Protein AF-A0A2H6G3F7-F1 (afdb_monomer)

Secondary structure (DSSP, 8-state):
-------PPP-------S------SSPPPHHHHHHHHHHHHHHHHHHHHHHHHTS-GGG-HHHHHHHH-HHHHHHHHHHHHHHHHHHHHHT-HHHHHHHHHHHHHHHHHHHHHTT--HHHHHHHHHHHHTS-TTHHHHT---

Solvent-accessible surface area (backbone atoms only — not comparable to full-atom values): 8584 Å² total; per-residue (Å²): 140,83,83,88,81,91,79,83,83,75,91,73,88,76,85,79,80,86,77,91,77,75,91,62,100,61,90,72,52,74,67,56,50,51,53,53,56,56,61,45,48,53,52,52,49,42,54,52,54,60,63,31,70,82,42,57,41,89,75,39,74,67,16,37,40,59,70,63,30,69,68,58,41,52,50,50,34,57,49,28,50,51,49,24,52,50,24,55,74,72,64,39,69,66,50,30,55,49,28,47,50,51,28,50,51,41,46,50,52,50,31,46,77,73,77,42,51,59,62,62,55,50,51,54,50,54,60,47,72,79,42,56,81,64,57,59,63,71,68,56,87,129

Radius of gyration: 23.81 Å; Cα contacts (8 Å, |Δi|>4): 79; chains: 1; bounding box: 37×82×58 Å

Sequence (142 aa):
MVLGKRLKVKDERRKTKEGFDFDFPFPLSPAVKKVFILKDILQQLTEVLEQRKLASADSSYVAGLYDKGLDAILKKIGEEATETVMAAKDGDRQKIVYETADLWFHTLIMLSHQGLTADDVLQELARRFGLSGLEEKANRPT

Foldseek 3Di:
DDDDDDDDDDDDPDDDPDDPDDDDPDDDDPVVVVVVVVVVVQVVLLVVLLVLCPPDLVPDPLVVQVVVNDVSLVVQLVVLVVQLVVCVVVVPPVSNVVSVVSNVSSVQSNQVSVVHGPVVVVVVVVVVVPAPPVNVVVPDDD

Structure (mmCIF, N/CA/C/O backbone):
data_AF-A0A2H6G3F7-F1
#
_entry.id   AF-A0A2H6G3F7-F1
#
loop_
_atom_site.group_PDB
_atom_site.id
_atom_site.type_symbol
_atom_site.label_atom_id
_atom_site.label_alt_id
_atom_site.label_comp_id
_atom_site.label_asym_id
_atom_site.label_entity_id
_atom_site.label_seq_id
_atom_site.pdbx_PDB_ins_code
_atom_site.Cartn_x
_atom_site.Cartn_y
_atom_site.Cartn_z
_atom_site.occupancy
_atom_site.B_iso_or_equiv
_atom_site.auth_seq_id
_atom_site.auth_comp_id
_atom_site.au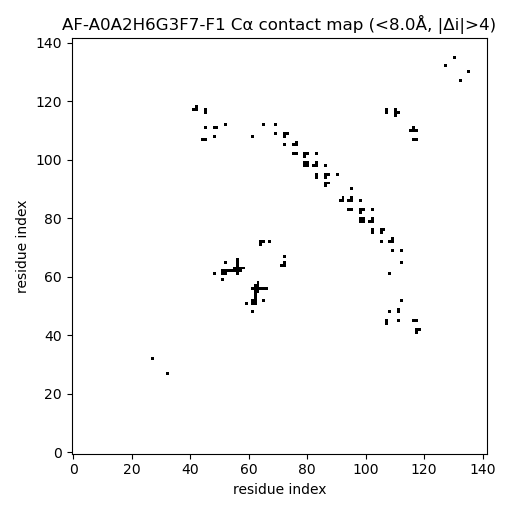th_asym_id
_atom_site.auth_atom_id
_atom_site.pdbx_PDB_model_num
ATOM 1 N N . MET A 1 1 ? -1.905 -72.334 29.192 1.00 39.09 1 MET A N 1
ATOM 2 C CA . MET A 1 1 ? -1.073 -71.146 29.509 1.00 39.09 1 MET A CA 1
ATOM 3 C C . MET A 1 1 ? -0.638 -70.567 28.171 1.00 39.09 1 MET A C 1
ATOM 5 O O . MET A 1 1 ? -0.071 -71.331 27.416 1.00 39.09 1 MET A O 1
ATOM 9 N N . VAL A 1 2 ? -0.932 -69.350 27.713 1.00 38.47 2 VAL A N 1
ATOM 10 C CA . VAL A 1 2 ? -1.275 -68.033 28.289 1.00 38.47 2 VAL A CA 1
ATOM 11 C C . VAL A 1 2 ? -2.145 -67.334 27.214 1.00 38.47 2 VAL A C 1
ATOM 13 O O . VAL A 1 2 ? -1.809 -67.386 26.040 1.00 38.47 2 VAL A O 1
ATOM 16 N N . LEU A 1 3 ? -3.395 -66.977 27.522 1.00 39.25 3 LEU A N 1
ATOM 17 C CA . LEU A 1 3 ? -3.881 -65.612 27.806 1.00 39.25 3 LEU A CA 1
ATOM 18 C C . LEU A 1 3 ? -3.924 -64.665 26.585 1.00 39.25 3 LEU A C 1
ATOM 20 O O . LEU A 1 3 ? -2.897 -64.237 26.071 1.00 39.25 3 LEU A O 1
ATOM 24 N N . GLY A 1 4 ? -5.140 -64.299 26.166 1.00 44.66 4 GLY A N 1
ATOM 25 C CA . GLY A 1 4 ? -5.376 -63.291 25.133 1.00 44.66 4 GLY A CA 1
ATOM 26 C C . GLY A 1 4 ? -5.123 -61.855 25.595 1.00 44.66 4 GLY A C 1
ATOM 27 O O . GLY A 1 4 ? -4.941 -61.598 26.784 1.00 44.66 4 GLY A O 1
ATOM 28 N N . LYS A 1 5 ? -5.191 -60.913 24.644 1.00 46.03 5 LYS A N 1
ATOM 29 C CA . LYS A 1 5 ? -5.671 -59.536 24.853 1.00 46.03 5 LYS A CA 1
ATOM 30 C C . LYS A 1 5 ? -5.906 -58.824 23.516 1.00 46.03 5 LYS A C 1
ATOM 32 O O . LYS A 1 5 ? -5.015 -58.659 22.695 1.00 46.03 5 LYS A O 1
ATOM 37 N N . ARG A 1 6 ? -7.156 -58.395 23.358 1.00 51.38 6 ARG A N 1
ATOM 38 C CA . ARG A 1 6 ? -7.707 -57.471 22.363 1.00 51.38 6 ARG A CA 1
ATOM 39 C C 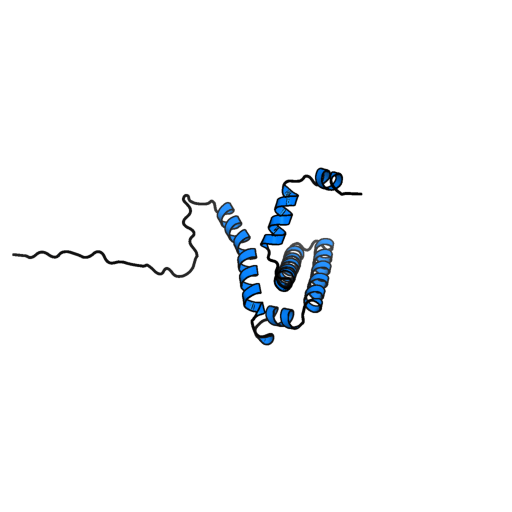. ARG A 1 6 ? -6.988 -56.122 22.511 1.00 51.38 6 ARG A C 1
ATOM 41 O O . ARG A 1 6 ? -7.101 -55.506 23.570 1.00 51.38 6 ARG A O 1
ATOM 48 N N . LEU A 1 7 ? -6.261 -55.661 21.494 1.00 43.62 7 LEU A N 1
ATOM 49 C CA . LEU A 1 7 ? -5.660 -54.324 21.497 1.00 43.62 7 LEU A CA 1
ATOM 50 C C . LEU A 1 7 ? -6.536 -53.358 20.695 1.00 43.62 7 LEU A C 1
ATOM 52 O O . LEU A 1 7 ? -6.724 -53.504 19.491 1.00 43.62 7 LEU A O 1
ATOM 56 N N . LYS A 1 8 ? -7.097 -52.385 21.421 1.00 43.41 8 LYS A N 1
ATOM 57 C CA . LYS A 1 8 ? -7.711 -51.161 20.901 1.00 43.41 8 LYS A CA 1
ATOM 58 C C . LYS A 1 8 ? -6.654 -50.383 20.113 1.00 43.41 8 LYS A C 1
ATOM 60 O O . LYS A 1 8 ? -5.648 -49.994 20.705 1.00 43.41 8 LYS A O 1
ATOM 65 N N . VAL A 1 9 ? -6.898 -50.099 18.837 1.00 44.38 9 VAL A N 1
ATOM 66 C CA . VAL A 1 9 ? -6.159 -49.040 18.136 1.00 44.38 9 VAL A CA 1
ATOM 67 C C . VAL A 1 9 ? -6.862 -47.721 18.446 1.00 44.38 9 VAL A C 1
ATOM 69 O O . VAL A 1 9 ? -8.072 -47.589 18.272 1.00 44.38 9 VAL A O 1
ATOM 72 N N . LYS A 1 10 ? -6.097 -46.814 19.053 1.00 38.00 10 LYS A N 1
ATOM 73 C CA . LYS A 1 10 ? -6.519 -45.520 19.584 1.00 38.00 10 LYS A CA 1
ATOM 74 C C . LYS A 1 10 ? -6.780 -44.525 18.451 1.00 38.00 10 LYS A C 1
ATOM 76 O O . LYS A 1 10 ? -6.027 -44.478 17.486 1.00 38.00 10 LYS A O 1
ATOM 81 N N . ASP A 1 11 ? -7.813 -43.711 18.648 1.00 49.75 11 ASP A N 1
ATOM 82 C CA . ASP A 1 11 ? -7.983 -42.392 18.038 1.00 49.75 11 ASP A CA 1
ATOM 83 C C . ASP A 1 11 ? -6.745 -41.538 18.375 1.00 49.75 11 ASP A C 1
ATOM 85 O O . ASP A 1 11 ? -6.525 -41.178 19.534 1.00 49.75 11 ASP A O 1
ATOM 89 N N . GLU A 1 12 ? -5.895 -41.289 17.378 1.00 37.75 12 GLU A N 1
ATOM 90 C CA . GLU A 1 12 ? -4.768 -40.359 17.459 1.00 37.75 12 GLU A CA 1
ATOM 91 C C . GLU A 1 12 ? -4.996 -39.209 16.475 1.00 37.75 12 GLU A C 1
ATOM 93 O O . GLU A 1 12 ? -4.441 -39.161 15.378 1.00 37.75 12 GLU A O 1
ATOM 98 N N . ARG A 1 13 ? -5.783 -38.222 16.913 1.00 37.75 13 ARG A N 1
ATOM 99 C CA . ARG A 1 13 ? -5.639 -36.838 16.451 1.00 37.75 13 ARG A CA 1
ATOM 100 C C . ARG A 1 13 ? -4.203 -36.374 16.713 1.00 37.75 13 ARG A C 1
ATOM 102 O O . ARG A 1 13 ? -3.872 -35.937 17.816 1.00 37.75 13 ARG A O 1
ATOM 109 N N . ARG A 1 14 ? -3.339 -36.462 15.699 1.00 36.25 14 ARG A N 1
ATOM 110 C CA . ARG A 1 14 ? -2.016 -35.829 15.711 1.00 36.25 14 ARG A CA 1
ATOM 111 C C . ARG A 1 14 ? -2.173 -34.336 15.444 1.00 36.25 14 ARG A C 1
ATOM 113 O O . ARG A 1 14 ? -2.447 -33.918 14.328 1.00 36.25 14 ARG A O 1
ATOM 120 N N . LYS A 1 15 ? -1.973 -33.538 16.494 1.00 39.12 15 LYS A N 1
ATOM 121 C CA . LYS A 1 15 ? -1.561 -32.137 16.371 1.00 39.12 15 LYS A CA 1
ATOM 122 C C . LYS A 1 15 ? -0.117 -32.121 15.864 1.00 39.12 15 LYS A C 1
ATOM 124 O O . LYS A 1 15 ? 0.785 -32.442 16.637 1.00 39.12 15 LYS A O 1
ATOM 129 N N . THR A 1 16 ? 0.110 -31.757 14.609 1.00 33.59 16 THR A N 1
ATOM 130 C CA . THR A 1 16 ? 1.433 -31.343 14.128 1.00 33.59 16 THR A CA 1
ATOM 131 C C . THR A 1 16 ? 1.514 -29.821 14.165 1.00 33.59 16 THR A C 1
ATOM 133 O O . THR A 1 16 ? 0.573 -29.109 13.825 1.00 33.59 16 THR A O 1
ATOM 136 N N . LYS A 1 17 ? 2.619 -29.344 14.731 1.00 36.22 17 LYS A N 1
ATOM 137 C CA . LYS A 1 17 ? 2.982 -27.938 14.860 1.00 36.22 17 LYS A CA 1
ATOM 138 C C . LYS A 1 17 ? 3.624 -27.493 13.542 1.00 36.22 17 LYS A C 1
ATOM 140 O O . LYS A 1 17 ? 4.435 -28.243 13.017 1.00 36.22 17 LYS A O 1
ATOM 145 N N . GLU A 1 18 ? 3.276 -26.280 13.114 1.00 38.16 18 GLU A N 1
ATOM 146 C CA . GLU A 1 18 ? 3.856 -25.500 12.007 1.00 38.16 18 GLU A CA 1
ATOM 147 C C . GLU A 1 18 ? 3.657 -26.064 10.585 1.00 38.16 18 GLU A C 1
ATOM 149 O O . GLU A 1 18 ? 4.235 -27.074 10.204 1.00 38.16 18 GLU A O 1
ATOM 154 N N . GLY A 1 19 ? 2.848 -25.343 9.795 1.00 31.44 19 GLY A N 1
ATOM 155 C CA . GLY A 1 19 ? 2.603 -25.582 8.370 1.00 31.44 19 GLY A CA 1
ATOM 156 C C . GLY A 1 19 ? 1.178 -26.055 8.079 1.00 31.44 19 GLY A C 1
ATOM 157 O O . GLY A 1 19 ? 0.803 -27.170 8.431 1.00 31.44 19 GLY A O 1
ATOM 158 N N . PHE A 1 20 ? 0.371 -25.209 7.433 1.00 32.91 20 PHE A N 1
ATOM 159 C CA . PHE A 1 20 ? -0.864 -25.643 6.777 1.00 32.91 20 PHE A CA 1
ATOM 160 C C . PHE A 1 20 ? -0.483 -26.529 5.579 1.00 32.91 20 PHE A C 1
ATOM 162 O O . PHE A 1 20 ? -0.265 -26.034 4.475 1.00 32.91 20 PHE A O 1
ATOM 169 N N . ASP A 1 21 ? -0.364 -27.837 5.796 1.00 34.78 21 ASP A N 1
ATOM 170 C CA . ASP A 1 21 ? -0.253 -28.801 4.702 1.00 34.78 21 ASP A CA 1
ATOM 171 C C . ASP A 1 21 ? -1.637 -28.962 4.052 1.00 34.78 21 ASP A C 1
ATOM 173 O O . ASP A 1 21 ? -2.519 -29.652 4.566 1.00 34.78 21 ASP A O 1
ATOM 177 N N . PHE A 1 22 ? -1.843 -28.289 2.917 1.00 41.22 22 PHE A N 1
ATOM 178 C CA . PHE A 1 22 ? -2.926 -28.627 1.997 1.00 41.22 22 PHE A CA 1
ATOM 179 C C . PHE A 1 22 ? -2.594 -29.965 1.325 1.00 41.22 22 PHE A C 1
ATOM 181 O O . PHE A 1 22 ? -1.570 -30.099 0.653 1.00 41.22 22 PHE A O 1
ATOM 188 N N . ASP A 1 23 ? -3.468 -30.952 1.512 1.00 37.16 23 ASP A N 1
ATOM 189 C CA . ASP A 1 23 ? -3.342 -32.293 0.940 1.00 37.16 23 ASP A CA 1
ATOM 190 C C . ASP A 1 23 ? -3.582 -32.221 -0.583 1.00 37.16 23 ASP A C 1
ATOM 192 O O . ASP A 1 23 ? -4.716 -32.237 -1.068 1.00 37.16 23 ASP A O 1
ATOM 196 N N . PHE A 1 24 ? -2.509 -32.050 -1.361 1.00 38.62 24 PHE A N 1
ATOM 197 C CA . PHE A 1 24 ? -2.578 -32.061 -2.823 1.00 38.62 24 PHE A CA 1
ATOM 198 C C . PHE A 1 24 ? -2.510 -33.498 -3.350 1.00 38.62 24 PHE A C 1
ATOM 200 O O . PHE A 1 24 ? -1.649 -34.265 -2.918 1.00 38.62 24 PHE A O 1
ATOM 207 N N . PRO A 1 25 ? -3.322 -33.868 -4.358 1.00 38.16 25 PRO A N 1
ATOM 208 C CA . PRO A 1 25 ? -3.357 -35.235 -4.881 1.00 38.16 25 PRO A CA 1
ATOM 209 C C . PRO A 1 25 ? -2.064 -35.671 -5.598 1.00 38.16 25 PRO A C 1
ATOM 211 O O . PRO A 1 25 ? -1.963 -36.833 -5.976 1.00 38.16 25 PRO A O 1
ATOM 214 N N . PHE A 1 26 ? -1.082 -34.778 -5.791 1.00 39.91 26 PHE A N 1
ATOM 215 C CA . PHE A 1 26 ? 0.226 -35.066 -6.392 1.00 39.91 26 PHE A CA 1
ATOM 216 C C . PHE A 1 26 ? 1.323 -34.106 -5.877 1.00 39.91 26 PHE A C 1
ATOM 218 O O . PHE A 1 26 ? 1.021 -32.976 -5.485 1.00 39.91 26 PHE A O 1
ATOM 225 N N . PRO A 1 27 ? 2.613 -34.506 -5.910 1.00 44.78 27 PRO A N 1
ATOM 226 C CA . PRO A 1 27 ? 3.724 -33.657 -5.484 1.00 44.78 27 PRO A CA 1
ATOM 227 C C . PRO A 1 27 ? 3.947 -32.476 -6.442 1.00 44.78 27 PRO A C 1
ATOM 229 O O . PRO A 1 27 ? 4.215 -32.654 -7.630 1.00 44.78 27 PRO A O 1
ATOM 232 N N . LEU A 1 28 ? 3.879 -31.254 -5.908 1.00 47.28 28 LEU A N 1
ATOM 233 C CA . LEU A 1 28 ? 4.117 -30.019 -6.661 1.00 47.28 28 LEU A CA 1
ATOM 234 C C . LEU A 1 28 ? 5.616 -29.750 -6.855 1.00 47.28 28 LEU A C 1
ATOM 236 O O . LEU A 1 28 ? 6.420 -29.943 -5.937 1.00 47.28 28 LEU A O 1
ATOM 240 N N . SER A 1 29 ? 5.987 -29.234 -8.031 1.00 53.50 29 SER A N 1
ATOM 241 C CA . SER A 1 29 ? 7.360 -28.798 -8.305 1.00 53.50 29 SER A CA 1
ATOM 242 C C . SER A 1 29 ? 7.756 -27.606 -7.411 1.00 53.50 29 SER A C 1
ATOM 244 O O . SER A 1 29 ? 6.885 -26.841 -6.988 1.00 53.50 29 SER A O 1
ATOM 246 N N . PRO A 1 30 ? 9.055 -27.380 -7.140 1.00 57.38 30 PRO A N 1
ATOM 247 C CA . PRO A 1 30 ? 9.509 -26.247 -6.326 1.00 57.38 30 PRO A CA 1
ATOM 248 C C . PRO A 1 30 ? 9.029 -24.880 -6.841 1.00 57.38 30 PRO A C 1
ATOM 250 O O . PRO A 1 30 ? 8.716 -23.996 -6.047 1.00 57.38 30 PRO A O 1
ATOM 253 N N . ALA A 1 31 ? 8.912 -24.716 -8.163 1.00 51.34 31 ALA A N 1
ATOM 254 C CA . ALA A 1 31 ? 8.380 -23.502 -8.779 1.00 51.34 31 ALA A CA 1
ATOM 255 C C . ALA A 1 31 ? 6.879 -23.323 -8.496 1.00 51.34 31 ALA A C 1
ATOM 257 O O . ALA A 1 31 ? 6.445 -22.223 -8.168 1.00 51.34 31 ALA A O 1
ATOM 258 N N . VAL A 1 32 ? 6.101 -24.408 -8.548 1.00 49.44 32 VAL A N 1
ATOM 259 C CA . VAL A 1 32 ? 4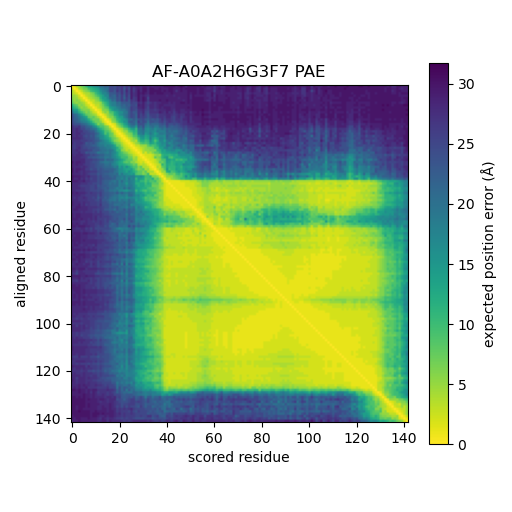.660 -24.380 -8.254 1.00 49.44 32 VAL A CA 1
ATOM 260 C C . VAL A 1 32 ? 4.407 -24.170 -6.758 1.00 49.44 32 VAL A C 1
ATOM 262 O O . VAL A 1 32 ? 3.538 -23.379 -6.405 1.00 49.44 32 VAL A O 1
ATOM 265 N N . LYS A 1 33 ? 5.222 -24.763 -5.871 1.00 51.84 33 LYS A N 1
ATOM 266 C CA . LYS A 1 33 ? 5.190 -24.464 -4.426 1.00 51.84 33 LYS A CA 1
ATOM 267 C C . LYS A 1 33 ? 5.474 -22.987 -4.142 1.00 51.84 33 LYS A C 1
ATOM 269 O O . LYS A 1 33 ? 4.774 -22.376 -3.345 1.00 51.84 33 LYS A O 1
ATOM 274 N N . LYS A 1 34 ? 6.455 -22.390 -4.828 1.00 49.16 34 LYS A N 1
ATOM 275 C CA . LYS A 1 34 ? 6.798 -20.967 -4.676 1.00 49.16 34 LYS A CA 1
ATOM 276 C C . LYS A 1 34 ? 5.674 -20.039 -5.150 1.00 49.16 34 LYS A C 1
ATOM 278 O O . LYS A 1 34 ? 5.399 -19.044 -4.493 1.00 49.16 34 LYS A O 1
ATOM 283 N N . VAL A 1 35 ? 5.000 -20.378 -6.251 1.00 49.75 35 VAL A N 1
ATOM 284 C CA . VAL A 1 35 ? 3.818 -19.642 -6.738 1.00 49.75 35 VAL A CA 1
ATOM 285 C C . VAL A 1 35 ? 2.644 -19.760 -5.759 1.00 49.75 35 VAL A C 1
ATOM 287 O O . VAL A 1 35 ? 1.960 -18.768 -5.521 1.00 49.75 35 VAL A O 1
ATOM 290 N N . PHE A 1 36 ? 2.448 -20.928 -5.139 1.00 52.56 36 PHE A N 1
ATOM 291 C CA . PHE A 1 36 ? 1.408 -21.124 -4.124 1.00 52.56 36 PHE A CA 1
ATOM 292 C C . PHE A 1 36 ? 1.661 -20.266 -2.868 1.00 52.56 36 PHE A C 1
ATOM 294 O O . PHE A 1 36 ? 0.749 -19.589 -2.409 1.00 52.56 36 PHE A O 1
ATOM 301 N N . ILE A 1 37 ? 2.915 -20.182 -2.402 1.00 54.12 37 ILE A N 1
ATOM 302 C CA . ILE A 1 37 ? 3.344 -19.330 -1.268 1.00 54.12 37 ILE A CA 1
ATOM 303 C C . ILE A 1 37 ? 3.204 -17.821 -1.570 1.00 54.12 37 ILE A C 1
ATOM 305 O O . ILE A 1 37 ? 2.980 -17.013 -0.674 1.00 54.12 37 ILE A O 1
ATOM 309 N N . LEU A 1 38 ? 3.335 -17.399 -2.831 1.00 53.44 38 LEU A N 1
ATOM 310 C CA . LEU A 1 38 ? 3.201 -15.984 -3.206 1.00 53.44 38 LEU A CA 1
ATOM 311 C C . LEU A 1 38 ? 1.745 -15.531 -3.344 1.00 53.44 38 LEU A C 1
ATOM 313 O O . LEU A 1 38 ? 1.446 -14.373 -3.081 1.00 53.44 38 LEU A O 1
ATOM 317 N N . LYS A 1 39 ? 0.826 -16.414 -3.746 1.00 56.41 39 LYS A N 1
ATOM 318 C CA . LYS A 1 39 ? -0.609 -16.092 -3.698 1.00 56.41 39 LYS A CA 1
ATOM 319 C C . LYS A 1 39 ? -1.092 -15.980 -2.247 1.00 56.41 39 LYS A C 1
ATOM 321 O O . LYS A 1 39 ? -1.920 -15.137 -1.9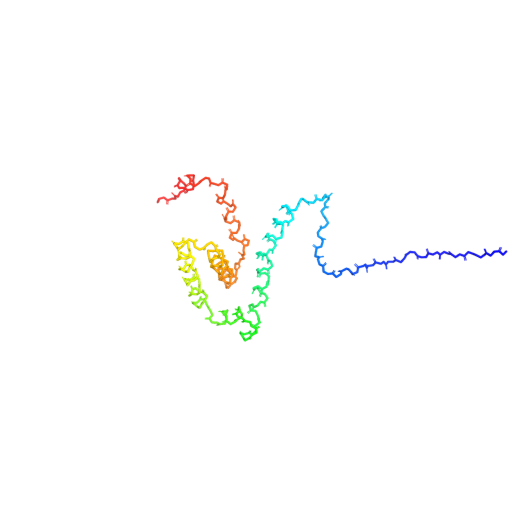24 1.00 56.41 39 LYS A O 1
ATOM 326 N N . ASP A 1 40 ? -0.481 -16.784 -1.388 1.00 74.44 40 ASP A N 1
ATOM 327 C CA . ASP A 1 40 ? -0.692 -16.826 0.052 1.00 74.44 40 ASP A CA 1
ATOM 328 C C . ASP A 1 40 ? -0.229 -15.528 0.756 1.00 74.44 40 ASP A C 1
ATOM 330 O O . ASP A 1 40 ? -0.933 -15.029 1.626 1.00 74.44 40 ASP A O 1
ATOM 334 N N . ILE A 1 41 ? 0.859 -14.862 0.329 1.00 85.19 41 ILE A N 1
ATOM 335 C CA . ILE A 1 41 ? 1.342 -13.662 1.051 1.00 85.19 41 ILE A CA 1
ATOM 336 C C . ILE A 1 41 ? 0.381 -12.464 1.001 1.00 85.19 41 ILE A C 1
ATOM 338 O O . ILE A 1 41 ? 0.225 -11.771 2.002 1.00 85.19 41 ILE A O 1
ATOM 342 N N . LEU A 1 42 ? -0.283 -12.206 -0.133 1.00 85.94 42 LEU A N 1
ATOM 343 C CA . LEU A 1 42 ? -1.239 -11.092 -0.245 1.00 85.94 42 LEU A CA 1
ATOM 344 C C . LEU A 1 42 ? -2.515 -11.368 0.558 1.00 85.94 42 LEU A C 1
ATOM 346 O O . LEU A 1 42 ? -3.098 -10.450 1.140 1.00 85.94 42 LEU A O 1
ATOM 350 N N . GLN A 1 43 ? -2.917 -12.637 0.627 1.00 82.75 43 GLN A N 1
ATOM 351 C CA . GLN A 1 43 ? -4.042 -13.077 1.438 1.00 82.75 43 GLN A CA 1
ATOM 352 C C . GLN A 1 43 ? -3.713 -12.986 2.935 1.00 82.75 43 GLN A C 1
ATOM 354 O O . GLN A 1 43 ? -4.453 -12.342 3.674 1.00 82.75 43 GLN A O 1
ATOM 359 N N . GLN A 1 44 ? -2.554 -13.497 3.363 1.00 83.69 44 GLN A N 1
ATOM 360 C CA . GLN A 1 44 ? -2.057 -13.350 4.736 1.00 83.69 44 GLN A CA 1
ATOM 361 C C . GLN A 1 44 ? -1.933 -11.881 5.149 1.00 83.69 44 GLN A C 1
ATOM 363 O O . GLN A 1 44 ? -2.340 -11.511 6.249 1.00 83.69 44 GLN A O 1
ATOM 368 N N . LEU A 1 45 ? -1.401 -11.024 4.271 1.00 85.50 45 LEU A N 1
ATOM 369 C CA . LEU A 1 45 ? -1.331 -9.586 4.529 1.00 85.50 45 LEU A CA 1
ATOM 370 C C . LEU A 1 45 ? -2.730 -8.995 4.710 1.00 85.50 45 LEU A C 1
ATOM 372 O O . LEU A 1 45 ? -2.943 -8.264 5.670 1.00 85.50 45 LEU A O 1
ATOM 376 N N . THR A 1 46 ? -3.690 -9.349 3.854 1.00 83.31 46 THR A N 1
ATOM 377 C CA . THR A 1 46 ? -5.084 -8.894 3.988 1.00 83.31 46 THR A CA 1
ATOM 378 C C . THR A 1 46 ? -5.671 -9.296 5.345 1.00 83.31 46 THR A C 1
ATOM 380 O O . THR A 1 46 ? -6.205 -8.449 6.057 1.00 83.31 46 THR A O 1
ATOM 383 N N . GLU A 1 47 ? -5.511 -10.555 5.758 1.00 83.19 47 GLU A N 1
ATOM 384 C CA . GLU A 1 47 ? -6.001 -11.043 7.054 1.00 83.19 47 GLU A CA 1
ATOM 385 C C . GLU A 1 47 ? -5.373 -10.297 8.238 1.00 83.19 47 GLU A C 1
ATOM 387 O O . GLU A 1 47 ? -6.074 -9.894 9.170 1.00 83.19 47 GLU A O 1
ATOM 392 N N . VAL A 1 48 ? -4.057 -10.067 8.196 1.00 84.81 48 VAL A N 1
ATOM 393 C CA . VAL A 1 48 ? -3.348 -9.303 9.230 1.00 84.81 48 VAL A CA 1
ATOM 394 C C . VAL A 1 48 ? -3.841 -7.858 9.273 1.00 84.81 48 VAL A C 1
ATOM 396 O O . VAL A 1 48 ? -4.069 -7.325 10.359 1.00 84.81 48 VAL A O 1
ATOM 399 N N . LEU A 1 49 ? -4.026 -7.214 8.122 1.00 85.19 49 LEU A N 1
ATOM 400 C CA . LEU A 1 49 ? -4.497 -5.832 8.041 1.00 85.19 49 LEU A CA 1
ATOM 401 C C . LEU A 1 49 ? -5.919 -5.675 8.595 1.00 85.19 49 LEU A C 1
ATOM 403 O O . LEU A 1 49 ? -6.164 -4.729 9.345 1.00 85.19 49 LEU A O 1
ATOM 407 N N . GLU A 1 50 ? -6.819 -6.622 8.319 1.00 81.50 50 GLU A N 1
ATOM 408 C CA . GLU A 1 50 ? -8.174 -6.633 8.887 1.00 81.50 50 GLU A CA 1
ATOM 409 C C . GLU A 1 50 ? -8.159 -6.799 10.411 1.00 81.50 50 GLU A C 1
ATOM 411 O O . GLU A 1 50 ? -8.832 -6.056 11.127 1.00 81.50 50 GLU A O 1
ATOM 416 N N . GLN A 1 51 ? -7.335 -7.710 10.941 1.00 78.25 51 GLN A N 1
ATOM 417 C CA . GLN A 1 51 ? -7.187 -7.883 12.392 1.00 78.25 51 GLN A CA 1
ATOM 418 C C . GLN A 1 51 ? -6.691 -6.604 13.081 1.00 78.25 51 GLN A C 1
ATOM 420 O O . GLN A 1 51 ? -7.060 -6.322 14.223 1.00 78.25 51 GLN A O 1
ATOM 425 N N . ARG A 1 52 ? -5.855 -5.815 12.397 1.00 80.56 52 ARG A N 1
ATOM 426 C CA . ARG A 1 52 ? -5.253 -4.593 12.946 1.00 80.56 52 ARG A CA 1
ATOM 427 C C . ARG A 1 52 ? -6.167 -3.371 12.904 1.00 80.56 52 ARG A C 1
ATOM 429 O O . ARG A 1 52 ? -5.893 -2.435 13.646 1.00 80.56 52 ARG A O 1
ATOM 436 N N . LYS A 1 53 ? -7.265 -3.383 12.140 1.00 75.19 53 LYS A N 1
ATOM 437 C CA . LYS A 1 53 ? -8.260 -2.291 12.142 1.00 75.19 53 LYS A CA 1
ATOM 438 C C . LYS A 1 53 ? -8.921 -2.059 13.496 1.00 75.19 53 LYS A C 1
ATOM 440 O O . LYS A 1 53 ? -9.263 -0.933 13.826 1.00 75.19 53 LYS A O 1
ATOM 445 N N . LEU A 1 54 ? -9.136 -3.134 14.251 1.00 74.38 54 LEU A N 1
ATOM 446 C CA . LEU A 1 54 ? -9.800 -3.093 15.557 1.00 74.38 54 LEU A CA 1
ATOM 447 C C . LEU A 1 54 ? -8.804 -2.999 16.720 1.00 74.38 54 LEU A C 1
ATOM 449 O O . LEU A 1 54 ? -9.207 -2.964 17.883 1.00 74.38 54 LEU A O 1
ATOM 453 N N . ALA A 1 55 ? -7.505 -3.009 16.420 1.00 76.62 55 ALA A N 1
ATOM 454 C CA . ALA A 1 55 ? -6.464 -2.903 17.424 1.00 76.62 55 ALA A CA 1
ATOM 455 C C . ALA A 1 55 ? -6.276 -1.436 17.841 1.00 76.62 55 ALA A C 1
ATOM 457 O O . ALA A 1 55 ? -6.529 -0.520 17.063 1.00 76.62 55 ALA A O 1
ATOM 458 N N . SER A 1 56 ? -5.809 -1.198 19.069 1.00 72.69 56 SER A N 1
ATOM 459 C CA . SER A 1 56 ? -5.510 0.165 19.520 1.00 72.69 56 SER A CA 1
ATOM 460 C C . SER A 1 56 ? -4.414 0.803 18.661 1.00 72.69 56 SER A C 1
ATOM 462 O O . SER A 1 56 ? -3.486 0.112 18.231 1.00 72.69 56 SER A O 1
ATOM 464 N N . ALA A 1 57 ? -4.488 2.119 18.448 1.00 70.88 57 ALA A N 1
ATOM 465 C CA . ALA A 1 57 ? -3.554 2.865 17.599 1.00 70.88 57 ALA A CA 1
ATOM 466 C C . ALA A 1 57 ? -2.074 2.630 17.965 1.00 70.88 57 ALA A C 1
ATOM 468 O O . ALA A 1 57 ? -1.228 2.467 17.089 1.00 70.88 57 ALA A O 1
ATOM 469 N N . ASP A 1 58 ? -1.772 2.498 19.259 1.00 75.94 58 ASP A N 1
ATOM 470 C CA . ASP A 1 58 ? -0.407 2.298 19.764 1.00 75.94 58 ASP A CA 1
ATOM 471 C C . ASP A 1 58 ? 0.096 0.848 19.643 1.00 75.94 58 ASP A C 1
ATOM 473 O O . ASP A 1 58 ? 1.260 0.556 19.916 1.00 75.94 58 ASP A O 1
ATOM 477 N N . SER A 1 59 ? -0.767 -0.094 19.250 1.00 75.25 59 SER A N 1
ATOM 478 C CA . SER A 1 59 ? -0.428 -1.524 19.206 1.00 75.25 59 SER A CA 1
ATOM 479 C C . SER A 1 59 ? 0.425 -1.926 18.001 1.00 75.25 59 SER A C 1
ATOM 481 O O . SER A 1 59 ? 1.014 -3.011 17.995 1.00 75.25 59 SER A O 1
ATOM 483 N N . SER A 1 60 ? 0.440 -1.111 16.942 1.00 81.94 60 SER A N 1
ATOM 484 C CA . SER A 1 60 ? 1.231 -1.350 15.733 1.00 81.94 60 SER A CA 1
ATOM 485 C C . SER A 1 60 ? 1.245 -0.133 14.815 1.00 81.94 60 SER A C 1
ATOM 487 O O . SER A 1 60 ? 0.326 0.679 14.834 1.00 81.94 60 SER A O 1
ATOM 489 N N . TYR A 1 61 ? 2.240 -0.076 13.928 1.00 85.38 61 TYR A N 1
ATOM 490 C CA . TYR A 1 61 ? 2.319 0.930 12.867 1.00 85.38 61 TYR A CA 1
ATOM 491 C C . TYR A 1 61 ? 1.037 1.016 12.019 1.00 85.38 61 TYR A C 1
ATOM 493 O O . TYR A 1 61 ? 0.531 2.107 11.772 1.00 85.38 61 TYR A O 1
ATOM 501 N N . VAL A 1 62 ? 0.483 -0.139 11.628 1.00 86.25 62 VAL A N 1
ATOM 502 C CA . VAL A 1 62 ? -0.746 -0.230 10.824 1.00 86.25 62 VAL A CA 1
ATOM 503 C C . VAL A 1 62 ? -1.950 0.334 11.580 1.00 86.25 62 VAL A C 1
ATOM 505 O O . VAL A 1 62 ? -2.690 1.140 11.025 1.00 86.25 62 VAL A O 1
ATOM 508 N N . ALA A 1 63 ? -2.124 -0.034 12.854 1.00 81.69 63 ALA A N 1
ATOM 509 C CA . ALA A 1 63 ? -3.208 0.501 13.679 1.00 81.69 63 ALA A CA 1
ATOM 510 C C . ALA A 1 63 ? -3.098 2.027 13.833 1.00 81.69 63 ALA A C 1
ATOM 512 O O . ALA A 1 63 ? -4.093 2.734 13.702 1.00 81.69 63 ALA A O 1
ATOM 513 N N . GLY A 1 64 ? -1.881 2.547 14.015 1.00 84.69 64 GLY A N 1
ATOM 514 C CA . GLY A 1 64 ? -1.634 3.987 14.064 1.00 84.69 64 GLY A CA 1
ATOM 515 C C . GLY A 1 64 ? -1.898 4.708 12.737 1.00 84.69 64 GLY A C 1
ATOM 516 O O . GLY A 1 64 ? -2.273 5.877 12.746 1.00 84.69 64 GLY A O 1
ATOM 517 N N . LEU A 1 65 ? -1.721 4.049 11.588 1.00 88.69 65 LEU A N 1
ATOM 518 C CA . LEU A 1 65 ? -2.119 4.610 10.292 1.00 88.69 65 LEU A CA 1
ATOM 519 C C . LEU A 1 65 ? -3.637 4.639 10.121 1.00 88.69 65 LEU A C 1
ATOM 521 O O . LEU A 1 65 ? -4.154 5.638 9.630 1.00 88.69 65 LEU A O 1
ATOM 525 N N . TYR A 1 66 ? -4.341 3.587 10.543 1.00 88.50 66 TYR A N 1
ATOM 526 C CA . TYR A 1 66 ? -5.804 3.571 10.515 1.00 88.50 66 TYR A CA 1
ATOM 527 C C . TYR A 1 66 ? -6.410 4.645 11.416 1.00 88.50 66 TYR A C 1
ATOM 529 O O . TYR A 1 66 ? -7.328 5.335 10.987 1.00 88.50 66 TYR A O 1
ATOM 537 N N . ASP A 1 67 ? -5.858 4.840 12.613 1.00 91.12 67 ASP A N 1
ATOM 538 C CA . ASP A 1 67 ? -6.290 5.893 13.538 1.00 91.12 67 ASP A CA 1
ATOM 539 C C . ASP A 1 67 ? -6.101 7.304 12.953 1.00 91.12 67 ASP A C 1
ATOM 541 O O . ASP A 1 67 ? -6.994 8.146 13.029 1.00 91.12 67 ASP A O 1
ATOM 545 N N . LYS A 1 68 ? -4.975 7.545 12.265 1.00 92.75 68 LYS A N 1
ATOM 546 C CA . LYS A 1 68 ? -4.717 8.808 11.546 1.00 92.75 68 LYS A CA 1
ATOM 547 C C . LYS A 1 68 ? -5.615 9.014 10.320 1.00 92.75 68 LYS A C 1
ATOM 549 O O . LYS A 1 68 ? -5.692 10.134 9.814 1.00 92.75 68 LYS A O 1
ATOM 554 N N . GLY A 1 69 ? -6.267 7.959 9.838 1.00 93.69 69 GLY A N 1
ATOM 555 C CA . GLY A 1 69 ? -7.217 7.998 8.735 1.00 93.69 69 GLY A CA 1
ATOM 556 C C . GLY A 1 69 ? -6.592 8.062 7.339 1.00 93.69 69 GLY A C 1
ATOM 557 O O . GLY A 1 69 ? -5.377 7.984 7.135 1.00 93.69 69 GLY A O 1
ATOM 558 N N . LEU A 1 70 ? -7.478 8.202 6.350 1.00 96.12 70 LEU A N 1
ATOM 559 C CA . LEU A 1 70 ? -7.168 8.046 4.928 1.00 96.12 70 LEU A CA 1
ATOM 560 C C . LEU A 1 70 ? -6.041 8.966 4.436 1.00 96.12 70 LEU A C 1
ATOM 562 O O . LEU A 1 70 ? -5.157 8.501 3.722 1.00 96.12 70 LEU A O 1
ATOM 566 N N . ASP A 1 71 ? -6.022 10.236 4.838 1.00 97.75 71 ASP A N 1
ATOM 567 C CA . ASP A 1 71 ? -5.030 11.206 4.351 1.00 97.75 71 ASP A CA 1
ATOM 568 C C . ASP A 1 71 ? -3.591 10.808 4.709 1.00 97.75 71 ASP A C 1
ATOM 570 O O . ASP A 1 71 ? -2.672 10.963 3.900 1.00 97.75 71 ASP A O 1
ATOM 574 N N . ALA A 1 72 ? -3.381 10.239 5.900 1.00 96.38 72 ALA A N 1
ATOM 575 C CA . ALA A 1 72 ? -2.067 9.758 6.319 1.00 96.38 72 ALA A CA 1
ATOM 576 C C . ALA A 1 72 ? -1.614 8.544 5.495 1.00 96.38 72 ALA A C 1
ATOM 578 O O . ALA A 1 72 ? -0.437 8.442 5.143 1.00 96.38 72 ALA A O 1
ATOM 579 N N . ILE A 1 73 ? -2.549 7.656 5.151 1.00 96.50 73 ILE A N 1
ATOM 580 C CA . ILE A 1 73 ? -2.295 6.495 4.293 1.00 96.50 73 ILE A CA 1
ATOM 581 C C . ILE A 1 73 ? -1.955 6.956 2.868 1.00 96.50 73 ILE A C 1
ATOM 583 O O . ILE A 1 73 ? -0.951 6.525 2.301 1.00 96.50 73 ILE A O 1
ATOM 587 N N . LEU A 1 74 ? -2.743 7.874 2.297 1.00 98.00 74 LEU A N 1
ATOM 588 C CA . LEU A 1 74 ? -2.514 8.406 0.950 1.00 98.00 74 LEU A CA 1
ATOM 589 C C . LEU A 1 74 ? -1.182 9.154 0.842 1.00 98.00 74 LEU A C 1
ATOM 591 O O . LEU A 1 74 ? -0.496 9.041 -0.175 1.00 98.00 74 LEU A O 1
ATOM 595 N N . LYS A 1 75 ? -0.778 9.871 1.896 1.00 98.06 75 LYS A N 1
ATOM 596 C CA . LYS A 1 75 ? 0.538 10.515 1.957 1.00 98.06 75 LYS A CA 1
ATOM 597 C C . LYS A 1 75 ? 1.672 9.497 1.812 1.00 98.06 75 LYS A C 1
ATOM 599 O O . LYS A 1 75 ? 2.589 9.751 1.036 1.00 98.06 75 LYS A O 1
ATOM 604 N N . LYS A 1 76 ? 1.594 8.357 2.509 1.00 97.69 76 LYS A N 1
ATOM 605 C CA . LYS A 1 76 ? 2.581 7.273 2.382 1.00 97.69 76 LYS A CA 1
ATOM 606 C C . LYS A 1 76 ? 2.607 6.698 0.970 1.00 97.69 76 LYS A C 1
ATOM 608 O O . LYS A 1 76 ? 3.676 6.592 0.393 1.00 97.69 76 LYS A O 1
ATOM 613 N N . ILE A 1 77 ? 1.447 6.442 0.363 1.00 98.31 77 ILE A N 1
ATOM 614 C CA . ILE A 1 77 ? 1.382 5.976 -1.035 1.00 98.31 77 ILE A CA 1
ATOM 615 C C . ILE A 1 77 ? 2.091 6.953 -1.988 1.00 98.31 77 ILE A C 1
ATOM 617 O O . ILE A 1 77 ? 2.833 6.521 -2.866 1.00 98.31 77 ILE A O 1
ATOM 621 N N . GLY A 1 78 ? 1.880 8.263 -1.826 1.00 98.25 78 GLY A N 1
ATOM 622 C CA . GLY A 1 78 ? 2.543 9.275 -2.655 1.00 98.25 78 GLY A CA 1
ATOM 623 C C . GLY A 1 78 ? 4.066 9.321 -2.473 1.00 98.25 78 GLY A C 1
ATOM 624 O O . GLY A 1 78 ? 4.793 9.509 -3.453 1.00 98.25 78 GLY A O 1
ATOM 625 N N . GLU A 1 79 ? 4.542 9.132 -1.242 1.00 98.19 79 GLU A N 1
ATOM 626 C CA . GLU A 1 79 ? 5.967 9.026 -0.903 1.00 98.19 79 GLU A CA 1
ATOM 627 C C . GLU A 1 79 ? 6.598 7.805 -1.588 1.00 98.19 79 GLU A C 1
ATOM 629 O O . GLU A 1 79 ? 7.454 7.984 -2.456 1.00 98.19 79 GLU A O 1
ATOM 634 N N . GLU A 1 80 ? 6.065 6.602 -1.344 1.00 98.00 80 GLU A N 1
ATOM 635 C CA . GLU A 1 80 ? 6.615 5.351 -1.892 1.00 98.00 80 GLU A CA 1
ATOM 636 C C . GLU A 1 80 ? 6.560 5.295 -3.423 1.00 98.00 80 GLU A C 1
ATOM 638 O O . GLU A 1 80 ? 7.456 4.767 -4.089 1.00 98.00 80 GLU A O 1
ATOM 643 N N . ALA A 1 81 ? 5.514 5.868 -4.026 1.00 98.56 81 ALA A N 1
ATOM 644 C CA . ALA A 1 81 ? 5.418 5.976 -5.478 1.00 98.56 81 ALA A CA 1
ATOM 645 C C . ALA A 1 81 ? 6.540 6.854 -6.049 1.00 98.56 81 ALA A C 1
ATOM 647 O O . ALA A 1 81 ? 7.140 6.514 -7.073 1.00 98.56 81 ALA A O 1
ATOM 648 N N . THR A 1 82 ? 6.846 7.970 -5.383 1.00 98.44 82 THR A N 1
ATOM 649 C CA . THR A 1 82 ? 7.937 8.863 -5.788 1.00 98.44 82 THR A CA 1
ATOM 650 C C . THR A 1 82 ? 9.287 8.172 -5.612 1.00 98.44 82 THR A C 1
ATOM 652 O O . THR A 1 82 ? 10.120 8.215 -6.519 1.00 98.44 82 THR A O 1
ATOM 655 N N . GLU A 1 83 ? 9.497 7.478 -4.496 1.00 97.56 83 GLU A N 1
ATOM 656 C CA . GLU A 1 83 ? 10.735 6.744 -4.221 1.00 97.56 83 GLU A CA 1
ATOM 657 C C . GLU A 1 83 ? 10.950 5.588 -5.200 1.00 97.56 83 GLU A C 1
ATOM 659 O O . GLU A 1 83 ? 12.052 5.442 -5.731 1.00 97.56 83 GLU A O 1
ATOM 664 N N . THR A 1 84 ? 9.891 4.856 -5.558 1.00 98.44 84 THR A N 1
ATOM 665 C CA . THR A 1 84 ? 9.925 3.810 -6.594 1.00 98.44 84 THR A CA 1
ATOM 666 C C . THR A 1 84 ? 10.365 4.371 -7.947 1.00 98.44 84 THR A C 1
ATOM 668 O O . THR A 1 84 ? 11.230 3.797 -8.615 1.00 98.44 84 THR A O 1
ATOM 671 N N . VAL A 1 85 ? 9.8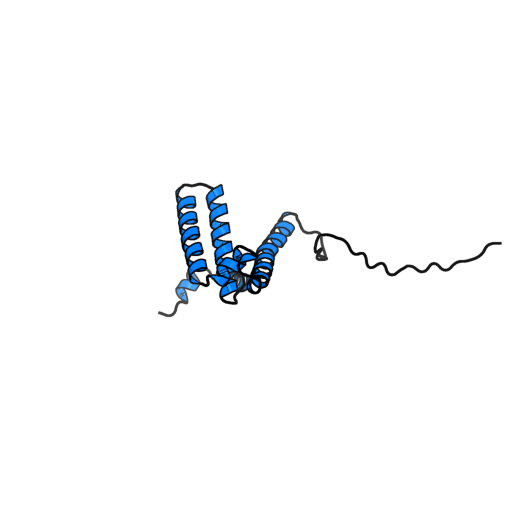03 5.514 -8.360 1.00 98.50 85 VAL A N 1
ATOM 672 C CA . VAL A 1 85 ? 10.177 6.189 -9.616 1.00 98.50 85 VAL A CA 1
ATOM 673 C C . VAL A 1 85 ? 11.648 6.604 -9.593 1.00 98.50 85 VAL A C 1
ATOM 675 O O . VAL A 1 85 ? 12.360 6.405 -10.581 1.00 98.50 85 VAL A O 1
ATOM 678 N N . MET A 1 86 ? 12.123 7.142 -8.471 1.00 98.06 86 MET A N 1
ATOM 679 C CA . MET A 1 86 ? 13.519 7.549 -8.309 1.00 98.06 86 MET A CA 1
ATOM 680 C C . MET A 1 86 ? 14.470 6.347 -8.315 1.00 98.06 86 MET A C 1
ATOM 682 O O . MET A 1 86 ? 15.454 6.358 -9.051 1.00 98.06 86 MET A O 1
ATOM 686 N N . ALA A 1 87 ? 14.142 5.275 -7.594 1.00 97.69 87 ALA A N 1
ATOM 687 C CA . ALA A 1 87 ? 14.919 4.038 -7.579 1.00 97.69 87 ALA A CA 1
ATOM 688 C C . ALA A 1 87 ? 15.047 3.424 -8.982 1.00 97.69 87 ALA A C 1
ATOM 690 O O . ALA A 1 87 ? 16.130 2.993 -9.385 1.00 97.69 87 ALA A O 1
ATOM 691 N N . ALA A 1 88 ? 13.955 3.435 -9.753 1.00 98.12 88 ALA A N 1
ATOM 692 C CA . ALA A 1 88 ? 13.950 2.981 -11.138 1.00 98.12 88 ALA A CA 1
ATOM 693 C C . ALA A 1 88 ? 14.825 3.858 -12.041 1.00 98.12 88 ALA A C 1
ATOM 695 O O . ALA A 1 88 ? 15.605 3.334 -12.838 1.00 98.12 88 ALA A O 1
ATOM 696 N N . LYS A 1 89 ? 14.728 5.184 -11.896 1.00 98.19 89 LYS A N 1
ATOM 697 C CA . LYS A 1 89 ? 15.549 6.151 -12.634 1.00 98.19 89 LYS A CA 1
ATOM 698 C C . LYS A 1 89 ? 17.044 5.975 -12.355 1.00 98.19 89 LYS A C 1
ATOM 700 O O . LYS A 1 89 ? 17.844 6.109 -13.277 1.00 98.19 89 LYS A O 1
ATOM 705 N N . ASP A 1 90 ? 17.404 5.665 -11.116 1.00 97.31 90 ASP A N 1
ATOM 706 C CA . ASP A 1 90 ? 18.797 5.525 -10.687 1.00 97.31 90 ASP A CA 1
ATOM 707 C C . ASP A 1 90 ? 19.365 4.113 -10.955 1.00 97.31 90 ASP A C 1
ATOM 709 O O . ASP A 1 90 ? 20.564 3.882 -10.806 1.00 97.31 90 ASP A O 1
ATOM 713 N N . GLY A 1 91 ? 18.529 3.167 -11.404 1.00 95.75 91 GLY A N 1
ATOM 714 C CA . GLY A 1 91 ? 18.945 1.810 -11.777 1.00 95.75 91 GLY A CA 1
ATOM 715 C C . GLY A 1 91 ? 19.287 0.900 -10.592 1.00 95.75 91 GLY A C 1
ATOM 716 O O . GLY A 1 91 ? 19.885 -0.164 -10.785 1.00 95.75 91 GLY A O 1
ATOM 717 N N . ASP A 1 92 ? 18.903 1.281 -9.372 1.00 95.94 92 ASP A N 1
ATOM 718 C CA . ASP A 1 92 ? 19.153 0.492 -8.168 1.00 95.94 92 ASP A CA 1
ATOM 719 C C . ASP A 1 92 ? 18.131 -0.643 -8.050 1.00 95.94 92 ASP A C 1
ATOM 721 O O . ASP A 1 92 ? 17.009 -0.482 -7.572 1.00 95.94 92 ASP A O 1
ATOM 725 N N . ARG A 1 93 ? 18.541 -1.836 -8.484 1.00 97.00 93 ARG A N 1
ATOM 726 C CA . ARG A 1 93 ? 17.690 -3.033 -8.499 1.00 97.00 93 ARG A CA 1
ATOM 727 C C . ARG A 1 93 ? 17.163 -3.427 -7.125 1.00 97.00 93 ARG A C 1
ATOM 729 O O . ARG A 1 93 ? 16.056 -3.955 -7.056 1.00 97.00 93 ARG A O 1
ATOM 736 N N . GLN A 1 94 ? 17.951 -3.250 -6.065 1.00 96.94 94 GLN A N 1
ATOM 737 C CA . GLN A 1 94 ? 17.514 -3.624 -4.720 1.00 96.94 94 GLN A CA 1
ATOM 738 C C . GLN A 1 94 ? 16.488 -2.619 -4.220 1.00 96.94 94 GLN A C 1
ATOM 740 O O . GLN A 1 94 ? 15.424 -3.021 -3.750 1.00 96.94 94 GLN A O 1
ATOM 745 N N . LYS A 1 95 ? 16.769 -1.330 -4.419 1.00 96.88 95 LYS A N 1
ATOM 746 C CA . LYS A 1 95 ? 15.858 -0.259 -4.038 1.00 96.88 95 LYS A CA 1
ATOM 747 C C . LYS A 1 95 ? 14.544 -0.324 -4.813 1.00 96.88 95 LYS A C 1
ATOM 749 O O . LYS A 1 95 ? 13.496 -0.227 -4.200 1.00 96.88 95 LYS A O 1
ATOM 754 N N . ILE A 1 96 ? 14.564 -0.624 -6.116 1.00 98.19 96 ILE A N 1
ATOM 755 C CA . ILE A 1 96 ? 13.335 -0.829 -6.907 1.00 98.19 96 ILE A CA 1
ATOM 756 C C . ILE A 1 96 ? 12.418 -1.860 -6.240 1.00 98.19 96 ILE A C 1
ATOM 758 O O . ILE A 1 96 ? 11.227 -1.608 -6.080 1.00 98.19 96 ILE A O 1
ATOM 762 N N . VAL A 1 97 ? 12.957 -3.026 -5.866 1.00 97.56 97 VAL A N 1
ATOM 763 C CA . VAL A 1 97 ? 12.160 -4.094 -5.240 1.00 97.56 97 VAL A CA 1
ATOM 764 C C . VAL A 1 97 ? 11.649 -3.658 -3.869 1.00 97.56 97 VAL A C 1
ATOM 766 O O . VAL A 1 97 ? 10.500 -3.941 -3.546 1.00 97.56 97 VAL A O 1
ATOM 769 N N . TYR A 1 98 ? 12.487 -2.971 -3.094 1.00 96.62 98 TYR A N 1
ATOM 770 C CA . TYR A 1 98 ? 12.148 -2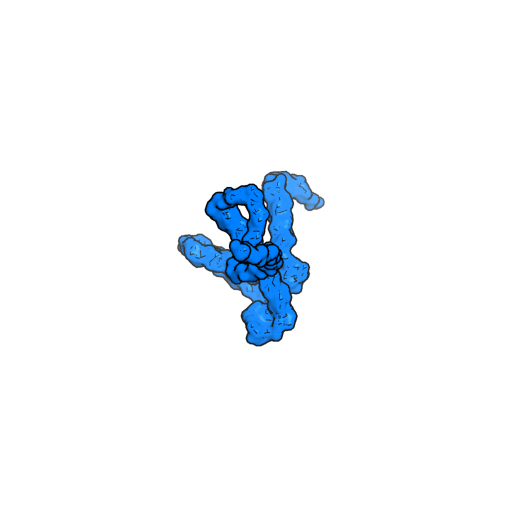.479 -1.764 1.00 96.62 98 TYR A CA 1
ATOM 771 C C . TYR A 1 98 ? 11.009 -1.445 -1.805 1.00 96.62 98 TYR A C 1
ATOM 773 O O . TYR A 1 98 ? 9.958 -1.705 -1.227 1.00 96.62 98 TYR A O 1
ATOM 781 N N . GLU A 1 99 ? 11.147 -0.362 -2.579 1.00 97.75 99 GLU A N 1
ATOM 782 C CA . GLU A 1 99 ? 10.113 0.690 -2.644 1.00 97.75 99 GLU A CA 1
ATOM 783 C C . GLU A 1 99 ? 8.831 0.188 -3.319 1.00 97.75 99 GLU A C 1
ATOM 785 O O . GLU A 1 99 ? 7.725 0.565 -2.942 1.00 97.75 99 GLU A O 1
ATOM 790 N N . THR A 1 100 ? 8.941 -0.730 -4.291 1.00 98.25 100 THR A N 1
ATOM 791 C CA . THR A 1 100 ? 7.745 -1.345 -4.891 1.00 98.25 100 THR A CA 1
ATOM 792 C C . THR A 1 100 ? 6.984 -2.176 -3.858 1.00 98.25 100 THR A C 1
ATOM 794 O O . THR A 1 100 ? 5.752 -2.171 -3.853 1.00 98.25 100 THR A O 1
ATOM 797 N N . ALA A 1 101 ? 7.698 -2.898 -2.989 1.00 96.12 101 ALA A N 1
ATOM 798 C CA . ALA A 1 101 ? 7.073 -3.658 -1.917 1.00 96.12 101 ALA A CA 1
ATOM 799 C C . ALA A 1 101 ? 6.392 -2.732 -0.900 1.00 96.12 101 ALA A C 1
ATOM 801 O O . ALA A 1 101 ? 5.272 -3.038 -0.489 1.00 96.12 101 ALA A O 1
ATOM 802 N N . ASP A 1 102 ? 7.009 -1.599 -0.550 1.00 95.12 102 ASP A N 1
ATOM 803 C CA . ASP A 1 102 ? 6.414 -0.641 0.389 1.00 95.12 102 ASP A CA 1
ATOM 804 C C . ASP A 1 102 ? 5.190 0.066 -0.217 1.00 95.12 102 ASP A C 1
ATOM 806 O O . ASP A 1 102 ? 4.120 0.142 0.394 1.00 95.12 102 ASP A O 1
ATOM 810 N N . LEU A 1 103 ? 5.267 0.441 -1.498 1.00 98.12 103 LEU A N 1
ATOM 811 C CA . LEU A 1 103 ? 4.128 0.951 -2.260 1.00 98.12 103 LEU A CA 1
ATOM 812 C C . LEU A 1 103 ? 2.956 -0.042 -2.267 1.00 98.12 103 LEU A C 1
ATOM 814 O O . LEU A 1 103 ? 1.803 0.347 -2.056 1.00 98.12 103 LEU A O 1
ATOM 818 N N . TRP A 1 104 ? 3.223 -1.328 -2.510 1.00 96.25 104 TRP A N 1
ATOM 819 C CA . TRP A 1 104 ? 2.188 -2.365 -2.477 1.00 96.25 104 TRP A CA 1
ATOM 820 C C . TRP A 1 104 ? 1.613 -2.532 -1.074 1.00 96.25 104 TRP A C 1
ATOM 822 O O . TRP A 1 104 ? 0.395 -2.597 -0.924 1.00 96.25 104 TRP A O 1
ATOM 832 N N . PHE A 1 105 ? 2.460 -2.547 -0.047 1.00 94.62 105 PHE A N 1
ATOM 833 C CA . PHE A 1 105 ? 2.033 -2.656 1.343 1.00 94.62 105 PHE A CA 1
ATOM 834 C C . PHE A 1 105 ? 1.096 -1.509 1.743 1.00 94.62 105 PHE A C 1
ATOM 836 O O . PHE A 1 105 ? -0.013 -1.749 2.225 1.00 94.62 105 PHE A O 1
ATOM 843 N N . HIS A 1 106 ? 1.474 -0.265 1.454 1.00 96.12 106 HIS A N 1
ATOM 844 C CA . HIS A 1 106 ? 0.637 0.903 1.722 1.00 96.12 106 HIS A CA 1
ATOM 845 C C . HIS A 1 106 ? -0.644 0.937 0.882 1.00 96.12 106 HIS A C 1
ATOM 847 O O . HIS A 1 106 ? -1.693 1.367 1.370 1.00 96.12 106 HIS A O 1
ATOM 853 N N . THR A 1 107 ? -0.603 0.412 -0.343 1.00 97.25 107 THR A N 1
ATOM 854 C CA . THR A 1 107 ? -1.805 0.224 -1.166 1.00 97.25 107 THR A CA 1
ATOM 855 C C . THR A 1 107 ? -2.764 -0.784 -0.530 1.00 97.25 107 THR A C 1
ATOM 857 O O . THR A 1 107 ? -3.963 -0.521 -0.475 1.00 97.25 107 THR A O 1
ATOM 860 N N . LEU A 1 108 ? -2.267 -1.902 0.011 1.00 94.56 108 LEU A N 1
ATOM 861 C CA . LEU A 1 108 ? -3.091 -2.892 0.716 1.00 94.56 108 LEU A CA 1
ATOM 862 C C . LEU A 1 108 ? -3.727 -2.314 1.988 1.00 94.56 108 LEU A C 1
ATOM 864 O O . LEU A 1 108 ? -4.896 -2.587 2.254 1.00 94.56 108 LEU A O 1
ATOM 868 N N . ILE A 1 109 ? -3.004 -1.474 2.740 1.00 93.75 109 ILE A N 1
ATOM 869 C CA . ILE A 1 109 ? -3.564 -0.740 3.890 1.00 93.75 109 ILE A CA 1
ATOM 870 C C . ILE A 1 109 ? -4.719 0.159 3.437 1.00 93.75 109 ILE A C 1
ATOM 872 O O . ILE A 1 109 ? -5.768 0.178 4.076 1.00 93.75 109 ILE A O 1
ATOM 876 N N . MET A 1 110 ? -4.558 0.887 2.328 1.00 96.75 110 MET A N 1
ATOM 877 C CA . MET A 1 110 ? -5.621 1.733 1.780 1.00 96.75 110 MET A CA 1
ATOM 878 C C . MET A 1 110 ? -6.839 0.915 1.348 1.00 96.75 110 MET A C 1
ATOM 880 O O . MET A 1 110 ? -7.956 1.275 1.713 1.00 96.75 110 MET A O 1
ATOM 884 N N . LEU A 1 111 ? -6.636 -0.194 0.628 1.00 95.50 111 LEU A N 1
ATOM 885 C CA . LEU A 1 111 ? -7.723 -1.092 0.228 1.00 95.50 111 LEU A CA 1
ATOM 886 C C . LEU A 1 111 ? -8.483 -1.583 1.454 1.00 95.50 111 LEU A C 1
ATOM 888 O O . LEU A 1 111 ? -9.694 -1.388 1.535 1.00 95.50 111 LEU A O 1
ATOM 892 N N . SER A 1 112 ? -7.762 -2.111 2.444 1.00 92.62 112 SER A N 1
ATOM 893 C CA . SER A 1 112 ? -8.361 -2.561 3.693 1.00 92.62 112 SER A CA 1
ATOM 894 C C . SER A 1 112 ? -9.124 -1.415 4.364 1.00 92.62 112 SER A C 1
ATOM 896 O O . SER A 1 112 ? -10.310 -1.573 4.639 1.00 92.62 112 SER A O 1
ATOM 898 N N . HIS A 1 113 ? -8.549 -0.217 4.526 1.00 93.31 113 HIS A N 1
ATOM 899 C CA . HIS A 1 113 ? -9.256 0.954 5.075 1.00 93.31 113 HIS A CA 1
ATOM 900 C C . HIS A 1 113 ? -10.576 1.271 4.338 1.00 93.31 113 HIS A C 1
ATOM 902 O O . HIS A 1 113 ? -11.536 1.708 4.965 1.00 93.31 113 HIS A O 1
ATOM 908 N N . GLN A 1 114 ? -10.651 1.019 3.029 1.00 94.56 114 GLN A N 1
ATOM 909 C CA . GLN A 1 114 ? -11.848 1.217 2.198 1.00 94.56 114 GLN A CA 1
ATOM 910 C C . GLN A 1 114 ? -12.807 0.011 2.167 1.00 94.56 114 GLN A C 1
ATOM 912 O O . GLN A 1 114 ? -13.794 0.028 1.435 1.00 94.56 114 GLN A O 1
ATOM 917 N N . GLY A 1 115 ? -12.539 -1.041 2.944 1.00 93.00 115 GLY A N 1
ATOM 918 C CA . GLY A 1 115 ? -13.337 -2.272 2.949 1.00 93.00 115 GLY A CA 1
ATOM 919 C C . GLY A 1 115 ? -13.102 -3.169 1.731 1.00 93.00 115 GLY A C 1
ATOM 920 O O . GLY A 1 115 ? -13.957 -3.988 1.410 1.00 93.00 115 GLY A O 1
ATOM 921 N N . LEU A 1 116 ? -11.964 -3.001 1.058 1.00 94.50 116 LEU A N 1
ATOM 922 C CA . LEU A 1 116 ? -11.518 -3.786 -0.089 1.00 94.50 116 LEU A CA 1
ATOM 923 C C . LEU A 1 116 ? -10.356 -4.707 0.302 1.00 94.50 116 LEU A C 1
ATOM 925 O O . LEU A 1 116 ? -9.695 -4.530 1.325 1.00 94.50 116 LEU A O 1
ATOM 929 N N . THR A 1 117 ? -10.074 -5.675 -0.556 1.00 90.94 117 THR A N 1
ATOM 930 C CA . THR A 1 117 ? -9.061 -6.711 -0.361 1.00 90.94 117 THR A CA 1
ATOM 931 C C . THR A 1 117 ? -8.085 -6.770 -1.534 1.00 90.94 117 THR A C 1
ATOM 933 O O . THR A 1 117 ? -8.3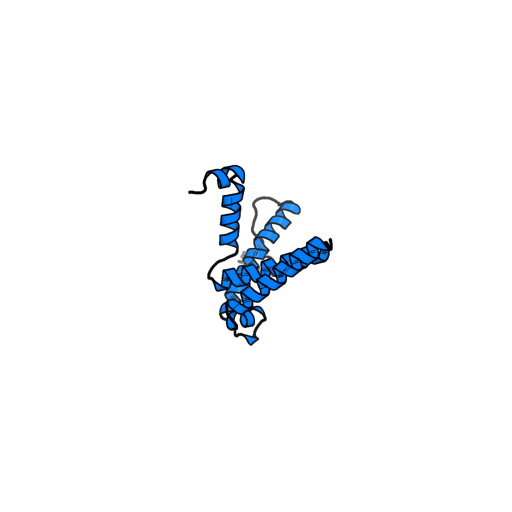21 -6.205 -2.605 1.00 90.94 117 THR A O 1
ATOM 936 N N . ALA A 1 118 ? -6.978 -7.497 -1.357 1.00 90.75 118 ALA A N 1
ATOM 937 C CA . ALA A 1 118 ? -6.083 -7.810 -2.469 1.00 90.75 118 ALA A CA 1
ATOM 938 C C . ALA A 1 118 ? -6.811 -8.558 -3.604 1.00 90.75 118 ALA A C 1
ATOM 940 O O . ALA A 1 118 ? -6.507 -8.337 -4.777 1.00 90.75 118 ALA A O 1
ATOM 941 N N . ASP A 1 119 ? -7.790 -9.404 -3.266 1.00 89.94 119 ASP A N 1
ATOM 942 C CA . ASP A 1 119 ? -8.549 -10.193 -4.236 1.00 89.94 119 ASP A CA 1
ATOM 943 C C . ASP A 1 119 ? -9.355 -9.316 -5.195 1.00 89.94 119 ASP A C 1
ATOM 945 O O . ASP A 1 119 ? -9.411 -9.629 -6.383 1.00 89.94 119 ASP A O 1
ATOM 949 N N . ASP A 1 120 ? -9.904 -8.191 -4.731 1.00 93.19 120 ASP A N 1
ATOM 950 C CA . ASP A 1 120 ? -10.635 -7.249 -5.587 1.00 93.19 120 ASP A CA 1
ATOM 951 C C . ASP A 1 120 ? -9.735 -6.699 -6.710 1.00 93.19 120 ASP A C 1
ATOM 953 O O . ASP A 1 120 ? -10.120 -6.653 -7.881 1.00 93.19 120 ASP A O 1
ATOM 957 N N . VAL A 1 121 ? -8.485 -6.351 -6.382 1.00 93.19 121 VAL A N 1
ATOM 958 C CA . VAL A 1 121 ? -7.499 -5.882 -7.369 1.00 93.19 121 VAL A CA 1
ATOM 959 C C . VAL A 1 121 ? -7.027 -7.020 -8.273 1.00 93.19 121 VAL A C 1
ATOM 961 O O . VAL A 1 121 ? -6.892 -6.828 -9.482 1.00 93.19 121 VAL A O 1
ATOM 964 N N . LEU A 1 122 ? -6.788 -8.214 -7.723 1.00 89.25 122 LEU A N 1
ATOM 965 C CA . LEU A 1 122 ? -6.372 -9.379 -8.510 1.00 89.25 122 LEU A CA 1
ATOM 966 C C . LEU A 1 122 ? -7.455 -9.818 -9.502 1.00 89.25 122 LEU A C 1
ATOM 968 O O . LEU A 1 122 ? -7.122 -10.200 -10.624 1.00 89.25 122 LEU A O 1
ATOM 972 N N . GLN A 1 123 ? -8.733 -9.733 -9.129 1.00 88.88 123 GLN A N 1
ATOM 973 C CA . GLN A 1 123 ? -9.859 -9.984 -10.029 1.00 88.88 123 GLN A CA 1
ATOM 974 C C . GLN A 1 123 ? -9.888 -8.973 -11.178 1.00 88.88 123 GLN A C 1
ATOM 976 O O . GLN A 1 123 ? -10.038 -9.371 -12.335 1.00 88.88 123 GLN A O 1
ATOM 981 N N . GLU A 1 124 ? -9.668 -7.687 -10.897 1.00 90.88 124 GLU A N 1
ATOM 982 C CA . GLU A 1 124 ? -9.581 -6.662 -11.943 1.00 90.88 124 GLU A CA 1
ATOM 983 C C . GLU A 1 124 ? -8.375 -6.886 -12.868 1.00 90.88 124 GLU A C 1
ATOM 985 O O . GLU A 1 124 ? -8.493 -6.778 -14.090 1.00 90.88 124 GLU A O 1
ATOM 990 N N . LEU A 1 125 ? -7.216 -7.264 -12.324 1.00 86.69 125 LEU A N 1
ATOM 991 C CA . LEU A 1 125 ? -6.050 -7.628 -13.131 1.00 86.69 125 LEU A CA 1
ATOM 992 C C . LEU A 1 125 ? -6.317 -8.868 -13.992 1.00 86.69 125 LEU A C 1
ATOM 994 O O . LEU A 1 125 ? -5.945 -8.879 -15.163 1.00 86.69 125 LEU A O 1
ATOM 998 N N . ALA A 1 126 ? -6.995 -9.887 -13.457 1.00 82.94 126 ALA A N 1
ATOM 999 C CA . ALA A 1 126 ? -7.382 -11.079 -14.210 1.00 82.94 126 ALA A CA 1
ATOM 1000 C C . ALA A 1 126 ? -8.360 -10.743 -15.347 1.00 82.94 126 ALA A C 1
ATOM 1002 O O . ALA A 1 126 ? -8.193 -11.238 -16.464 1.00 82.94 126 ALA A O 1
ATOM 1003 N N . ARG A 1 127 ? -9.325 -9.847 -15.098 1.00 84.31 127 ARG A N 1
ATOM 1004 C CA . ARG A 1 127 ? -10.241 -9.320 -16.121 1.00 84.31 127 ARG A CA 1
ATOM 1005 C C . ARG A 1 127 ? -9.473 -8.642 -17.259 1.00 84.31 127 ARG A C 1
ATOM 1007 O O . ARG A 1 127 ? -9.790 -8.874 -18.422 1.00 84.31 127 ARG A O 1
ATOM 1014 N N . ARG A 1 128 ? -8.452 -7.838 -16.936 1.00 80.06 128 ARG A N 1
ATOM 1015 C CA . ARG A 1 128 ? -7.591 -7.161 -17.926 1.00 80.06 128 ARG A CA 1
ATOM 1016 C C . ARG A 1 128 ? -6.655 -8.114 -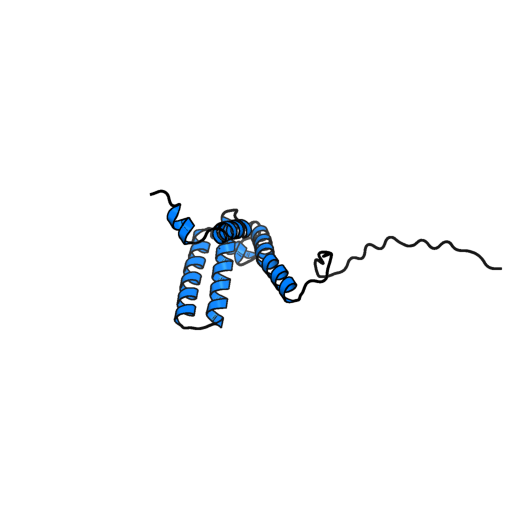18.654 1.00 80.06 128 ARG A C 1
ATOM 1018 O O . ARG A 1 128 ? -6.399 -7.914 -19.829 1.00 80.06 128 ARG A O 1
ATOM 1025 N N . PHE A 1 129 ? -6.149 -9.149 -17.990 1.00 73.44 129 PHE A N 1
ATOM 1026 C CA . PHE A 1 129 ? -5.194 -10.081 -18.594 1.00 73.44 129 PHE A CA 1
ATOM 1027 C C . PHE A 1 129 ? -5.781 -10.828 -19.805 1.00 73.44 129 PHE A C 1
ATOM 1029 O O . PHE A 1 129 ? -5.058 -11.128 -20.751 1.00 73.44 129 PHE A O 1
ATOM 1036 N N . GLY A 1 130 ? -7.091 -11.099 -19.795 1.00 62.38 130 GLY A N 1
ATOM 1037 C CA . GLY A 1 130 ? -7.810 -11.727 -20.910 1.00 62.38 130 GLY A CA 1
ATOM 1038 C C . GLY A 1 130 ? -8.250 -10.773 -22.027 1.00 62.38 130 GLY A C 1
ATOM 1039 O O . GLY A 1 130 ? -8.777 -11.241 -23.031 1.00 62.38 130 GLY A O 1
ATOM 1040 N N . LEU A 1 131 ? -8.052 -9.462 -21.865 1.00 61.09 131 LEU A N 1
ATOM 1041 C CA . LEU A 1 131 ? -8.386 -8.437 -22.851 1.00 61.09 131 LEU A CA 1
ATOM 1042 C C . LEU A 1 131 ? -7.077 -7.847 -23.363 1.00 61.09 131 LEU A C 1
ATOM 1044 O O . LEU A 1 131 ? -6.322 -7.235 -22.608 1.00 61.09 131 LEU A O 1
ATOM 1048 N N . SER A 1 132 ? -6.767 -8.014 -24.647 1.00 62.00 132 SER A N 1
ATOM 1049 C CA . SER A 1 132 ? -5.584 -7.341 -25.182 1.00 62.00 132 SER A CA 1
ATOM 1050 C C . SER A 1 132 ? -5.745 -5.823 -24.997 1.00 62.00 132 SER A C 1
ATOM 1052 O O . SER A 1 132 ? -6.834 -5.274 -25.173 1.00 62.00 132 SER A O 1
ATOM 1054 N N . GLY A 1 133 ? -4.666 -5.104 -24.665 1.00 60.38 133 GLY A N 1
ATOM 1055 C CA . GLY A 1 133 ? -4.719 -3.644 -24.453 1.00 60.38 133 GLY A CA 1
ATOM 1056 C C . GLY A 1 133 ? -5.198 -2.832 -25.674 1.00 60.38 133 GLY A C 1
ATOM 1057 O O . GLY A 1 133 ? -5.403 -1.621 -25.574 1.00 60.38 133 GLY A O 1
ATOM 1058 N N . LEU A 1 134 ? -5.375 -3.489 -26.825 1.00 59.25 134 LEU A N 1
ATOM 1059 C CA . LEU A 1 134 ? -5.991 -2.956 -28.039 1.00 59.25 134 LEU A CA 1
ATOM 1060 C C . LEU A 1 134 ? -7.527 -3.064 -28.004 1.00 59.25 134 LEU A C 1
ATOM 1062 O O . LEU A 1 134 ? -8.205 -2.102 -28.356 1.00 59.25 134 LEU A O 1
ATOM 1066 N N . GLU A 1 135 ? -8.078 -4.179 -27.520 1.00 62.41 135 GLU A N 1
ATOM 1067 C CA . GLU A 1 135 ? -9.528 -4.389 -27.371 1.00 62.41 135 GLU A CA 1
ATOM 1068 C C . GLU A 1 135 ? -10.123 -3.516 -26.259 1.00 62.41 135 GLU A C 1
ATOM 1070 O O . GLU A 1 135 ? -11.220 -2.980 -26.404 1.00 62.41 135 GLU A O 1
ATOM 1075 N N . GLU A 1 136 ? -9.382 -3.287 -25.171 1.00 63.22 136 GLU A N 1
ATOM 1076 C CA . GLU A 1 136 ? -9.830 -2.407 -24.082 1.00 63.22 136 GLU A CA 1
ATOM 1077 C C . GLU A 1 136 ? -9.878 -0.925 -24.510 1.00 63.22 136 GLU A C 1
ATOM 1079 O O . GLU A 1 136 ? -10.743 -0.174 -24.061 1.00 63.22 136 GLU A O 1
ATOM 1084 N N . LYS A 1 137 ? -8.999 -0.497 -25.432 1.00 60.75 137 LYS A N 1
ATOM 1085 C CA . LYS A 1 137 ? -9.068 0.840 -26.050 1.00 60.75 137 LYS A CA 1
ATOM 1086 C C . LYS A 1 137 ? -10.237 0.973 -27.028 1.00 60.75 137 LYS A C 1
ATOM 1088 O O . LYS A 1 137 ? -10.815 2.052 -27.103 1.00 60.75 137 LYS A O 1
ATOM 1093 N N . ALA A 1 138 ? -10.584 -0.096 -27.746 1.00 62.72 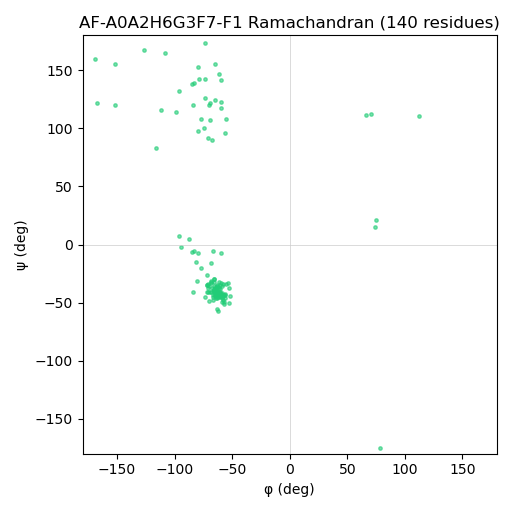138 ALA A N 1
ATOM 1094 C CA . ALA A 1 138 ? -11.702 -0.113 -28.690 1.00 62.72 138 ALA A CA 1
ATOM 1095 C C . ALA A 1 138 ? -13.081 -0.084 -28.002 1.00 62.72 138 ALA A C 1
ATOM 1097 O O . ALA A 1 138 ? -14.038 0.413 -28.586 1.00 62.72 138 ALA A O 1
ATOM 1098 N N . ASN A 1 139 ? -13.175 -0.568 -26.758 1.00 67.06 139 ASN A N 1
ATOM 1099 C CA . ASN A 1 139 ? -14.428 -0.667 -25.998 1.00 67.06 139 ASN A CA 1
ATOM 1100 C C . ASN A 1 139 ? -14.697 0.500 -25.028 1.00 67.06 139 ASN A C 1
ATOM 1102 O O . ASN A 1 139 ? -15.647 0.430 -24.246 1.00 67.06 139 ASN A O 1
ATOM 1106 N N . ARG A 1 140 ? -13.896 1.577 -25.035 1.00 69.75 140 ARG A N 1
ATOM 1107 C CA . ARG A 1 140 ? -14.217 2.761 -24.219 1.00 69.75 140 ARG A CA 1
ATOM 1108 C C . ARG A 1 140 ? -15.387 3.529 -24.847 1.00 69.75 140 ARG A C 1
ATOM 1110 O O . ARG A 1 140 ? -15.271 3.901 -26.014 1.00 69.75 140 ARG A O 1
ATOM 1117 N N . PRO A 1 141 ? -16.476 3.813 -24.107 1.00 59.00 141 PRO A N 1
ATOM 1118 C CA . PRO A 1 141 ? -17.492 4.739 -24.584 1.00 59.00 141 PRO A CA 1
ATOM 1119 C C . PRO A 1 141 ? -16.867 6.135 -24.702 1.00 59.00 141 PRO A C 1
ATOM 1121 O O . PRO A 1 141 ? -16.256 6.623 -23.748 1.00 59.00 141 PRO A O 1
ATOM 1124 N N . THR A 1 142 ? -16.966 6.722 -25.894 1.00 58.66 142 THR A N 1
ATOM 1125 C CA . THR A 1 142 ? -16.704 8.149 -26.145 1.00 58.66 142 THR A CA 1
ATOM 1126 C C . THR A 1 142 ? -17.766 9.018 -25.503 1.00 58.66 142 THR A C 1
ATOM 1128 O O . THR A 1 142 ? -18.952 8.628 -25.620 1.00 58.66 142 THR A O 1
#

Nearest PDB structures (foldseek):
  2a7w-assembly1_A  TM=9.960E-01  e=3.270E-08  Chromobacterium violaceum
  6j22-assembly1_A  TM=9.668E-01  e=9.412E-06  Shigella flexneri
  1yvw-assembly1_A  TM=9.358E-01  e=8.867E-06  Bacillus cereus
  6j2l-assembly1_A  TM=9.615E-01  e=1.516E-05  Shigella flexneri
  3c90-assembly1_X  TM=8.853E-01  e=6.623E-03  Mycobacterium tuberculosis H37Rv

Mean predicted aligned error: 13.73 Å

pLDDT: mean 75.09, std 22.19, range [31.44, 98.56]